Protein AF-A2DSX8-F1 (afdb_monomer_lite)

Structure (mmCIF, N/CA/C/O backbone):
data_AF-A2DSX8-F1
#
_entry.id   AF-A2DSX8-F1
#
loop_
_atom_site.group_PDB
_atom_site.id
_atom_site.type_symbol
_atom_site.label_atom_id
_atom_site.label_alt_id
_atom_site.label_comp_id
_atom_site.label_asym_id
_atom_site.label_entity_id
_atom_site.label_seq_id
_atom_site.pdbx_PDB_ins_code
_atom_site.Cartn_x
_atom_site.Cartn_y
_atom_site.Cartn_z
_atom_site.occupancy
_atom_site.B_iso_or_equiv
_atom_site.auth_seq_id
_atom_site.auth_comp_id
_atom_site.auth_asym_id
_atom_site.auth_atom_id
_atom_site.pdbx_PDB_model_num
ATOM 1 N N . MET A 1 1 ? -30.668 20.296 16.617 1.00 45.31 1 MET A N 1
ATOM 2 C CA . MET A 1 1 ? -29.627 19.553 15.883 1.00 45.31 1 MET A CA 1
ATOM 3 C C . MET A 1 1 ? -29.037 20.513 14.876 1.00 45.31 1 MET A C 1
ATOM 5 O O . MET A 1 1 ? -29.624 20.705 13.819 1.00 45.31 1 MET A O 1
ATOM 9 N N . GLU A 1 2 ? -27.962 21.198 15.254 1.00 55.25 2 GLU A N 1
ATOM 10 C CA . GLU A 1 2 ? -27.155 21.948 14.292 1.00 55.25 2 GLU A CA 1
ATOM 11 C C . GLU A 1 2 ? -26.513 20.920 13.359 1.00 55.25 2 GLU A C 1
ATOM 13 O O . GLU A 1 2 ? -25.819 20.008 13.808 1.00 55.25 2 GLU A O 1
ATOM 18 N N . GLY A 1 3 ? -26.876 20.974 12.078 1.00 60.16 3 GLY A N 1
ATOM 19 C CA . GLY A 1 3 ? -26.269 20.123 11.066 1.00 60.16 3 GLY A CA 1
ATOM 20 C C . GLY A 1 3 ? -24.806 20.515 10.918 1.00 60.16 3 GLY A C 1
ATOM 21 O O . GLY A 1 3 ? -24.515 21.699 10.764 1.00 60.16 3 GLY A O 1
ATOM 22 N N . ILE A 1 4 ? -23.909 19.532 10.983 1.00 61.16 4 ILE A N 1
ATOM 23 C CA . ILE A 1 4 ? -22.474 19.732 10.761 1.00 61.16 4 ILE A CA 1
ATOM 24 C C . ILE A 1 4 ? -22.297 20.497 9.442 1.00 61.16 4 ILE A C 1
ATOM 26 O O . ILE A 1 4 ? -22.805 20.062 8.402 1.00 61.16 4 ILE A O 1
ATOM 30 N N . GLN A 1 5 ? -21.631 21.656 9.485 1.00 81.31 5 GLN A N 1
ATOM 31 C CA . GLN A 1 5 ? -21.417 22.462 8.286 1.00 81.31 5 GLN A CA 1
ATOM 32 C C . GLN A 1 5 ? -20.471 21.720 7.339 1.00 81.31 5 GLN A C 1
ATOM 34 O O . GLN A 1 5 ? -19.472 21.141 7.756 1.00 81.31 5 GLN A O 1
ATOM 39 N N . TYR A 1 6 ? -20.766 21.762 6.039 1.00 76.25 6 TYR A N 1
ATOM 40 C CA . TYR A 1 6 ? -19.997 21.078 4.991 1.00 76.25 6 TYR A CA 1
ATOM 41 C C . TYR A 1 6 ? -18.473 21.284 5.108 1.00 76.25 6 TYR A C 1
ATOM 43 O O . TYR A 1 6 ? -17.707 20.346 4.912 1.00 76.25 6 TYR A O 1
ATOM 51 N N . ILE A 1 7 ? -18.039 22.493 5.480 1.00 77.81 7 ILE A N 1
ATOM 52 C CA . ILE A 1 7 ? -16.622 22.849 5.642 1.00 77.81 7 ILE A CA 1
ATOM 53 C C . ILE A 1 7 ? -15.970 22.057 6.784 1.00 77.81 7 ILE A C 1
ATOM 55 O O . ILE A 1 7 ? -14.869 21.542 6.613 1.00 77.81 7 ILE A O 1
ATOM 59 N N . GLU A 1 8 ? -16.660 21.898 7.913 1.00 80.25 8 GLU A N 1
ATOM 60 C CA . GLU A 1 8 ? -16.165 21.131 9.062 1.00 80.25 8 GLU A CA 1
ATOM 61 C C . GLU A 1 8 ? -16.043 19.644 8.711 1.00 80.25 8 GLU A C 1
ATOM 63 O O . GLU A 1 8 ? -15.046 19.000 9.033 1.00 80.25 8 GLU A O 1
ATOM 68 N N . LEU A 1 9 ? -17.014 19.104 7.966 1.00 75.94 9 LEU A N 1
ATOM 69 C CA . LEU A 1 9 ? -16.969 17.721 7.482 1.00 75.94 9 LEU A CA 1
ATOM 70 C C . LEU A 1 9 ? -15.792 17.494 6.514 1.00 75.94 9 LEU A C 1
ATOM 72 O O . LEU A 1 9 ? -15.142 16.445 6.527 1.00 75.94 9 LEU A O 1
ATOM 76 N N . MET A 1 10 ? -15.511 18.487 5.671 1.00 77.88 10 MET A N 1
ATOM 77 C CA . MET A 1 10 ? -14.427 18.454 4.691 1.00 77.88 10 MET A CA 1
ATOM 78 C C . MET A 1 10 ? -13.046 18.559 5.358 1.00 77.88 10 MET A C 1
ATOM 80 O O . MET A 1 10 ? -12.107 17.891 4.930 1.00 77.88 10 MET A O 1
ATOM 84 N N . GLU A 1 11 ? -12.926 19.337 6.436 1.00 80.06 11 GLU A N 1
ATOM 85 C CA . GLU A 1 11 ? -11.723 19.395 7.275 1.00 80.06 11 GLU A CA 1
ATOM 86 C C . GLU A 1 11 ? -11.462 18.065 7.995 1.00 80.06 11 GLU A C 1
ATOM 88 O O . GLU A 1 11 ? -10.354 17.534 7.910 1.00 80.06 11 GLU A O 1
ATOM 93 N N . ILE A 1 12 ? -12.483 17.475 8.628 1.00 75.31 12 ILE A N 1
ATOM 94 C CA . ILE A 1 12 ? -12.351 16.201 9.359 1.00 75.31 12 ILE A CA 1
ATOM 95 C C . ILE A 1 12 ? -11.979 15.049 8.410 1.00 75.31 12 ILE A C 1
ATOM 97 O O . ILE A 1 12 ? -11.208 14.160 8.768 1.00 75.31 12 ILE A O 1
ATOM 101 N N . SER A 1 13 ? -12.486 15.068 7.175 1.00 80.56 13 SER A N 1
ATOM 102 C CA . SER A 1 13 ? -12.206 14.039 6.159 1.00 80.56 13 SER A CA 1
ATOM 103 C C . SER A 1 13 ? -10.941 14.298 5.331 1.00 80.56 13 SER A C 1
ATOM 105 O O . SER A 1 13 ? -10.575 13.481 4.480 1.00 80.56 13 SER A O 1
ATOM 107 N N . LYS A 1 14 ? -10.237 15.410 5.563 1.00 85.69 14 LYS A N 1
ATOM 108 C CA . LYS A 1 14 ? -9.084 15.822 4.753 1.00 85.69 14 LYS A CA 1
ATOM 109 C C . LYS A 1 14 ? -7.947 14.805 4.783 1.00 85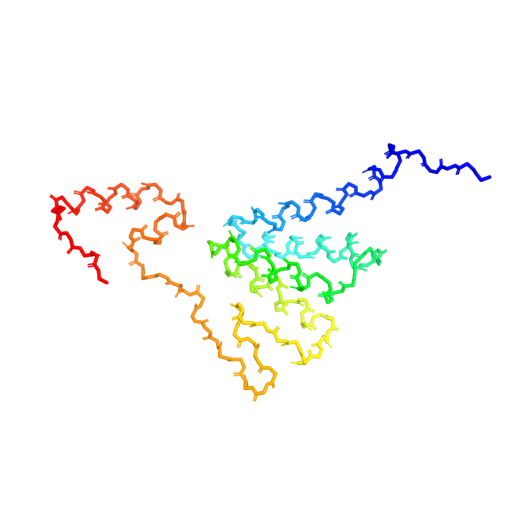.69 14 LYS A C 1
ATOM 111 O O . LYS A 1 14 ? -7.373 14.508 3.737 1.00 85.69 14 LYS A O 1
ATOM 116 N N . ASP A 1 15 ? -7.643 14.257 5.957 1.00 82.62 15 ASP A N 1
ATOM 117 C CA . ASP A 1 15 ? -6.588 13.253 6.122 1.00 82.62 15 ASP A CA 1
ATOM 118 C C . ASP A 1 15 ? -6.908 11.958 5.370 1.00 82.62 15 ASP A C 1
ATOM 120 O O . ASP A 1 15 ? -6.049 11.443 4.657 1.00 82.62 15 ASP A O 1
ATOM 124 N N . TYR A 1 16 ? -8.161 11.499 5.438 1.00 86.94 16 TYR A N 1
ATOM 125 C CA . TYR A 1 16 ? -8.664 10.389 4.626 1.00 86.94 16 TYR A CA 1
ATOM 126 C C . TYR A 1 16 ? -8.461 10.669 3.133 1.00 86.94 16 TYR A C 1
ATOM 128 O O . TYR A 1 16 ? -7.767 9.925 2.441 1.00 86.94 16 TYR A O 1
ATOM 136 N N . CYS A 1 17 ? -8.986 11.791 2.639 1.00 89.44 17 CYS A N 1
ATOM 137 C CA . CYS A 1 17 ? -8.906 12.145 1.222 1.00 89.44 17 CYS A CA 1
ATOM 138 C C . CYS A 1 17 ? -7.462 12.298 0.723 1.00 89.44 17 CYS A C 1
ATOM 140 O O . CYS A 1 17 ? -7.172 11.981 -0.431 1.00 89.44 17 CYS A O 1
ATOM 142 N N . ASN A 1 18 ? -6.559 12.814 1.558 1.00 91.12 18 ASN A N 1
ATOM 143 C CA . ASN A 1 18 ? -5.147 12.957 1.216 1.00 91.12 18 ASN A CA 1
ATOM 144 C C . ASN A 1 18 ? -4.454 11.597 1.127 1.00 91.12 18 ASN A C 1
ATOM 146 O O . ASN A 1 18 ? -3.814 11.329 0.113 1.00 91.12 18 ASN A O 1
ATOM 150 N N . LEU A 1 19 ? -4.640 10.730 2.125 1.00 92.75 19 LEU A N 1
ATOM 151 C CA . LEU A 1 19 ? -3.995 9.418 2.156 1.00 92.75 19 LEU A CA 1
ATOM 152 C C . LEU A 1 19 ? -4.448 8.523 1.006 1.00 92.75 19 LEU A C 1
ATOM 154 O O . LEU A 1 19 ? -3.610 7.901 0.365 1.00 92.75 19 LEU A O 1
ATOM 158 N N . PHE A 1 20 ? -5.740 8.504 0.667 1.00 91.75 20 PHE A N 1
ATOM 159 C CA . PHE A 1 20 ? -6.198 7.741 -0.499 1.00 91.75 20 PHE A CA 1
ATOM 160 C C . PHE A 1 20 ? -5.679 8.328 -1.810 1.00 91.75 20 PHE A C 1
ATOM 162 O O . PHE A 1 20 ? -5.264 7.592 -2.701 1.00 91.75 20 PHE A O 1
ATOM 169 N N . ARG A 1 21 ? -5.606 9.655 -1.935 1.00 91.62 21 ARG A N 1
ATOM 170 C CA . ARG A 1 21 ? -4.993 10.272 -3.118 1.00 91.62 21 ARG A CA 1
ATOM 171 C C . ARG A 1 21 ? -3.527 9.875 -3.272 1.00 91.62 21 ARG A C 1
ATOM 173 O O . ARG A 1 21 ? -3.083 9.664 -4.398 1.00 91.62 21 ARG A O 1
ATOM 180 N N . GLU A 1 22 ? -2.787 9.803 -2.172 1.00 91.75 22 GLU A N 1
ATOM 181 C CA . GLU A 1 22 ? -1.398 9.346 -2.165 1.00 91.75 22 GLU A CA 1
ATOM 182 C C . GLU A 1 22 ? -1.293 7.849 -2.449 1.00 91.75 22 GLU A C 1
ATOM 184 O O . GLU A 1 22 ? -0.485 7.470 -3.289 1.00 91.75 22 GLU A O 1
ATOM 189 N N . LEU A 1 23 ? -2.169 7.016 -1.875 1.00 92.25 23 LEU A N 1
ATOM 190 C CA . LEU A 1 23 ? -2.225 5.574 -2.130 1.00 92.25 23 LEU A CA 1
ATOM 19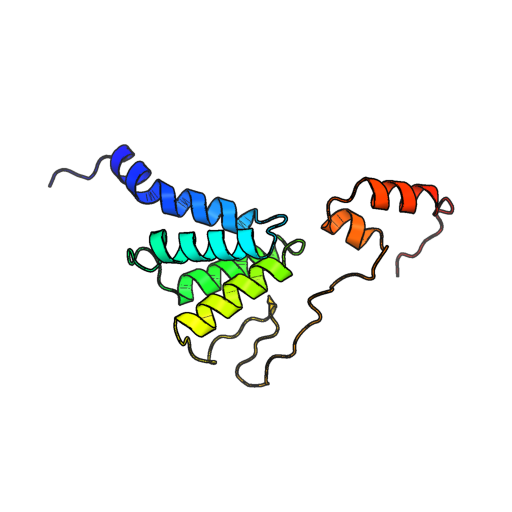1 C C . LEU A 1 23 ? -2.371 5.275 -3.627 1.00 92.25 23 LEU A C 1
ATOM 193 O O . LEU A 1 23 ? -1.625 4.471 -4.178 1.00 92.25 23 LEU A O 1
ATOM 197 N N . TYR A 1 24 ? -3.280 5.961 -4.318 1.00 89.50 24 TYR A N 1
ATOM 198 C CA . TYR A 1 24 ? -3.486 5.789 -5.763 1.00 89.50 24 TYR A CA 1
ATOM 199 C C . TYR A 1 24 ? -2.390 6.444 -6.623 1.00 89.50 24 TYR A C 1
ATOM 201 O O . TYR A 1 24 ? -2.401 6.324 -7.847 1.00 89.50 24 TYR A O 1
ATOM 209 N N . ARG A 1 25 ? -1.445 7.160 -6.005 1.00 87.12 25 ARG A N 1
ATOM 210 C CA . ARG A 1 25 ? -0.355 7.876 -6.681 1.00 87.12 25 ARG A CA 1
ATOM 211 C C . ARG A 1 25 ? 1.019 7.532 -6.114 1.00 87.12 25 ARG A C 1
ATOM 213 O O . ARG A 1 25 ? 1.958 8.291 -6.360 1.00 87.12 25 ARG A O 1
ATOM 220 N N . ILE A 1 26 ? 1.160 6.417 -5.393 1.00 85.50 26 ILE A N 1
ATOM 221 C CA . ILE A 1 26 ? 2.469 5.890 -4.994 1.00 85.50 26 ILE A CA 1
ATOM 222 C C . ILE A 1 26 ? 3.269 5.746 -6.282 1.00 85.50 26 ILE A C 1
ATOM 224 O O . ILE A 1 26 ? 2.797 5.117 -7.209 1.00 85.50 26 ILE A O 1
ATOM 228 N N . ARG A 1 27 ? 4.424 6.388 -6.417 1.00 72.56 27 ARG A N 1
ATOM 229 C CA . ARG A 1 27 ? 5.228 6.251 -7.644 1.00 72.56 27 ARG A CA 1
ATOM 230 C C . ARG A 1 27 ? 6.478 5.457 -7.354 1.00 72.56 27 ARG A C 1
ATOM 232 O O . ARG A 1 27 ? 6.758 4.473 -8.031 1.00 72.56 27 ARG A O 1
ATOM 239 N N . ARG A 1 28 ? 7.213 5.874 -6.324 1.00 65.50 28 ARG A N 1
ATOM 240 C CA . ARG A 1 28 ? 8.502 5.304 -5.937 1.00 65.50 28 ARG A CA 1
ATOM 241 C C . ARG A 1 28 ? 8.773 5.609 -4.483 1.00 65.50 28 ARG A C 1
ATOM 243 O O . ARG A 1 28 ? 9.475 6.560 -4.181 1.00 65.50 28 ARG A O 1
ATOM 250 N N . PHE A 1 29 ? 8.173 4.831 -3.601 1.00 70.56 29 PHE A N 1
ATOM 251 C CA . PHE A 1 29 ? 8.620 4.842 -2.225 1.00 70.56 29 PHE A CA 1
ATOM 252 C C . PHE A 1 29 ? 9.800 3.885 -2.103 1.00 70.56 29 PHE A C 1
ATOM 254 O O . PHE A 1 29 ? 9.690 2.706 -2.457 1.00 70.56 29 PHE A O 1
ATOM 261 N N . ASN A 1 30 ? 10.929 4.392 -1.622 1.00 81.50 30 ASN A N 1
ATOM 262 C CA . ASN A 1 30 ? 11.949 3.540 -1.030 1.00 81.50 30 ASN A CA 1
ATOM 263 C C . ASN A 1 30 ? 11.384 2.865 0.238 1.00 81.50 30 ASN A C 1
ATOM 265 O O . ASN A 1 30 ? 10.301 3.203 0.712 1.00 81.50 30 ASN A O 1
ATOM 269 N N . GLU A 1 31 ? 12.095 1.892 0.800 1.00 83.44 31 GLU A N 1
ATOM 270 C CA . GLU A 1 31 ? 11.592 1.127 1.948 1.00 83.44 31 GLU A CA 1
ATOM 271 C C . GLU A 1 31 ? 11.223 2.008 3.161 1.00 83.44 31 GLU A C 1
ATOM 273 O O . GLU A 1 31 ? 10.234 1.740 3.847 1.00 83.44 31 GLU A O 1
ATOM 278 N N . GLU A 1 32 ? 11.963 3.092 3.402 1.00 88.81 32 GLU A N 1
ATOM 279 C CA . GLU A 1 32 ? 11.666 4.060 4.462 1.00 88.81 32 GLU A CA 1
ATOM 280 C C . GLU A 1 32 ? 10.378 4.839 4.163 1.00 88.81 32 GLU A C 1
ATOM 282 O O . GLU A 1 32 ? 9.500 4.936 5.019 1.00 88.81 32 GLU A O 1
ATOM 287 N N . GLU A 1 33 ? 10.216 5.330 2.935 1.00 89.88 33 GLU A N 1
ATOM 288 C CA . GLU A 1 33 ? 9.011 6.035 2.488 1.00 89.88 33 GLU A CA 1
ATOM 289 C C . GLU A 1 33 ? 7.772 5.132 2.553 1.00 89.88 33 GLU A C 1
ATOM 291 O O . GLU A 1 33 ? 6.717 5.577 3.009 1.00 89.88 33 GLU A O 1
ATOM 296 N N . ILE A 1 34 ? 7.899 3.849 2.183 1.00 89.19 34 ILE A N 1
ATOM 297 C CA . ILE A 1 34 ? 6.796 2.885 2.289 1.00 89.19 34 ILE A CA 1
ATOM 298 C C . ILE A 1 34 ? 6.414 2.696 3.760 1.00 89.19 34 ILE A C 1
ATOM 300 O O . ILE A 1 34 ? 5.229 2.727 4.101 1.00 89.19 34 ILE A O 1
ATOM 304 N N . ASN A 1 35 ? 7.401 2.509 4.640 1.00 91.44 35 ASN A N 1
ATOM 305 C CA . ASN A 1 35 ? 7.155 2.347 6.071 1.00 91.44 35 ASN A CA 1
ATOM 306 C C . ASN A 1 35 ? 6.515 3.598 6.688 1.00 91.44 35 ASN A C 1
ATOM 308 O O . ASN A 1 35 ? 5.585 3.477 7.487 1.00 91.44 35 ASN A O 1
ATOM 312 N N . ASN A 1 36 ? 6.968 4.790 6.301 1.00 93.06 36 ASN A N 1
ATOM 313 C CA . ASN A 1 36 ? 6.394 6.052 6.761 1.00 93.06 36 ASN A CA 1
ATOM 314 C C . ASN A 1 36 ? 4.937 6.190 6.315 1.00 93.06 36 ASN A C 1
ATOM 316 O O . ASN A 1 36 ? 4.072 6.473 7.144 1.00 93.06 36 ASN A O 1
ATOM 320 N N . PHE A 1 37 ? 4.645 5.904 5.047 1.00 93.62 37 PHE A N 1
ATOM 321 C CA . PHE A 1 37 ? 3.282 5.946 4.526 1.00 93.62 37 PHE A CA 1
ATOM 322 C C . PHE A 1 37 ? 2.363 4.917 5.201 1.00 93.62 37 PHE A C 1
ATOM 324 O O . PHE A 1 37 ? 1.242 5.242 5.595 1.00 93.62 37 PHE A O 1
ATOM 331 N N . TYR A 1 38 ? 2.855 3.696 5.427 1.00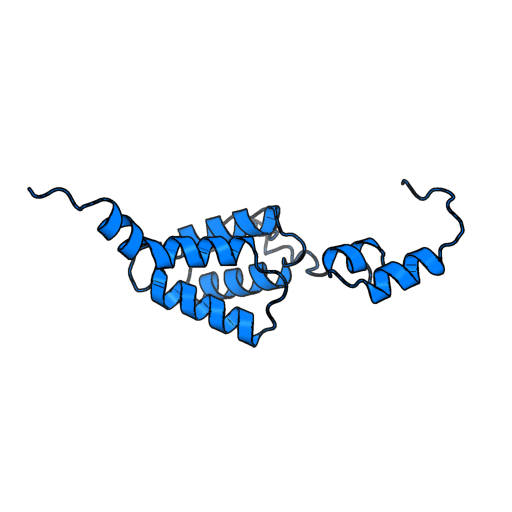 94.69 38 TYR A N 1
ATOM 332 C CA . TYR A 1 38 ? 2.147 2.687 6.216 1.00 94.69 38 TYR A CA 1
ATOM 333 C C . TYR A 1 38 ? 1.805 3.196 7.627 1.00 94.69 38 TYR A C 1
ATOM 335 O O . TYR A 1 38 ? 0.662 3.081 8.074 1.00 94.69 38 TYR A O 1
ATOM 343 N N . ASN A 1 39 ? 2.771 3.804 8.320 1.00 95.31 39 ASN A N 1
ATOM 344 C CA . ASN A 1 39 ? 2.559 4.354 9.658 1.00 95.31 39 ASN A CA 1
ATOM 345 C C . ASN A 1 39 ? 1.537 5.500 9.655 1.00 95.31 39 ASN A C 1
ATOM 347 O O . ASN A 1 39 ? 0.768 5.639 10.609 1.00 95.31 39 ASN A O 1
ATOM 351 N N . GLU A 1 40 ? 1.492 6.311 8.595 1.00 94.62 40 GLU A N 1
ATOM 352 C CA . GLU A 1 40 ? 0.462 7.338 8.443 1.00 94.62 40 GLU A CA 1
ATOM 353 C C . GLU A 1 40 ? -0.933 6.746 8.248 1.00 94.62 40 GLU A C 1
ATOM 355 O O . GLU A 1 40 ? -1.858 7.182 8.936 1.00 94.62 40 GLU A O 1
ATOM 360 N N . ILE A 1 41 ? -1.085 5.735 7.385 1.00 94.25 41 ILE A N 1
ATOM 361 C CA . ILE A 1 41 ? -2.344 4.991 7.212 1.00 94.25 41 ILE A CA 1
ATOM 362 C C . ILE A 1 41 ? -2.819 4.434 8.554 1.00 94.25 41 ILE A C 1
ATOM 364 O O . ILE A 1 41 ? -3.959 4.674 8.959 1.00 94.25 41 ILE A O 1
ATOM 368 N N . LYS A 1 42 ? -1.934 3.735 9.271 1.00 95.31 42 LYS A N 1
ATOM 369 C CA . LYS A 1 42 ? -2.223 3.157 10.585 1.00 95.31 42 LYS A CA 1
ATOM 370 C C . LYS A 1 42 ? -2.722 4.218 11.559 1.00 95.31 42 LYS A C 1
ATOM 372 O O . LYS A 1 42 ? -3.861 4.152 12.016 1.00 95.31 42 LYS A O 1
ATOM 377 N N . ARG A 1 43 ? -1.915 5.254 11.783 1.00 95.25 43 ARG A N 1
ATOM 378 C CA . ARG A 1 43 ? -2.199 6.310 12.758 1.00 95.25 43 ARG A CA 1
ATOM 379 C C . ARG A 1 43 ? -3.450 7.120 12.425 1.00 95.25 43 ARG A C 1
ATOM 381 O O . ARG A 1 43 ? -4.179 7.500 13.335 1.00 95.25 43 ARG A O 1
ATOM 388 N N . LYS A 1 44 ? -3.663 7.470 11.153 1.00 92.94 44 LYS A N 1
ATOM 389 C CA . LYS A 1 44 ? -4.728 8.401 10.743 1.00 92.94 44 LYS A CA 1
ATOM 390 C C . LYS A 1 44 ? -6.028 7.717 10.349 1.00 92.94 44 LYS A C 1
ATOM 392 O O . LYS A 1 44 ? -7.061 8.376 10.437 1.00 92.94 44 LYS A O 1
ATOM 397 N N . LEU A 1 45 ? -6.003 6.458 9.906 1.00 92.75 45 LEU A N 1
ATOM 398 C CA . LEU A 1 45 ? -7.194 5.762 9.404 1.00 92.75 45 LEU A CA 1
ATOM 399 C C . LEU A 1 45 ? -7.613 4.596 10.293 1.00 92.75 45 LEU A C 1
ATOM 401 O O . LEU A 1 45 ? -8.798 4.476 10.606 1.00 92.75 45 LEU A O 1
ATOM 405 N N . ILE A 1 46 ? -6.663 3.752 10.694 1.00 94.00 46 ILE A N 1
ATOM 406 C CA . ILE A 1 46 ? -6.972 2.523 11.430 1.00 94.00 46 ILE A CA 1
ATOM 407 C C . ILE A 1 46 ? -7.138 2.814 12.923 1.00 94.00 46 ILE A C 1
ATOM 409 O O . ILE A 1 46 ? -8.176 2.501 13.505 1.00 94.00 46 ILE A O 1
ATOM 413 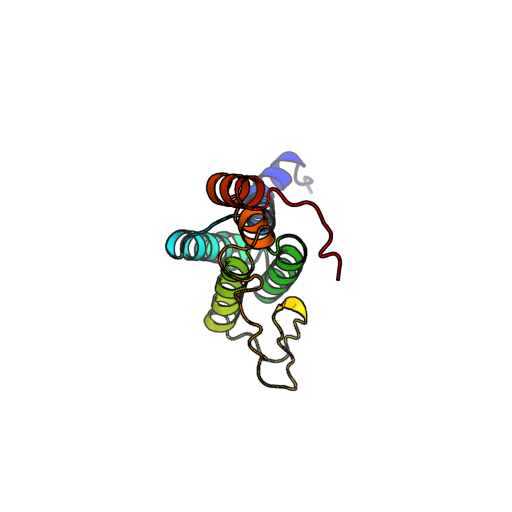N N . ASP A 1 47 ? -6.161 3.481 13.538 1.00 93.50 47 ASP A N 1
ATOM 414 C CA . ASP A 1 47 ? -6.166 3.785 14.974 1.00 93.50 47 ASP A CA 1
ATOM 415 C C . ASP A 1 47 ? -7.300 4.761 15.345 1.00 93.50 47 ASP A C 1
ATOM 417 O O . ASP A 1 47 ? -7.886 4.680 16.427 1.00 93.50 47 ASP A O 1
ATOM 421 N N . THR A 1 48 ? -7.669 5.649 14.415 1.00 91.31 48 THR A N 1
ATOM 422 C CA . THR A 1 48 ? -8.827 6.555 14.524 1.00 91.31 48 THR A CA 1
ATOM 423 C C . THR A 1 48 ? -10.161 5.874 14.217 1.00 91.31 48 THR A C 1
ATOM 425 O O . THR A 1 48 ? -11.211 6.493 14.399 1.00 91.31 48 THR A O 1
ATOM 428 N N . LYS A 1 49 ? -10.143 4.612 13.766 1.00 90.12 49 LYS A N 1
ATOM 429 C CA . LYS A 1 49 ? -11.316 3.812 13.377 1.00 90.12 49 LYS A CA 1
ATOM 430 C C . LYS A 1 49 ? -12.119 4.396 12.210 1.00 90.12 49 LYS A C 1
ATOM 432 O O . LYS A 1 49 ? -13.285 4.047 12.033 1.00 90.12 49 LYS A O 1
ATOM 437 N N . ILE A 1 50 ? -11.510 5.264 11.400 1.00 89.38 50 ILE A N 1
ATOM 438 C CA . ILE A 1 50 ? -12.113 5.776 10.159 1.00 89.38 50 ILE A CA 1
ATOM 439 C C . ILE A 1 50 ? -12.243 4.646 9.129 1.00 89.38 50 ILE A C 1
ATOM 441 O O . ILE A 1 50 ? -13.218 4.594 8.379 1.00 89.38 50 ILE A O 1
ATOM 445 N N . CYS A 1 51 ? -11.267 3.739 9.080 1.00 91.19 51 CYS A N 1
ATOM 446 C CA . CYS A 1 51 ? -11.281 2.554 8.225 1.00 91.19 51 CYS A CA 1
ATOM 447 C C . CYS A 1 51 ? -10.831 1.326 9.005 1.00 91.19 51 CYS A C 1
ATOM 449 O O . CYS A 1 51 ? -9.941 1.413 9.848 1.00 91.19 51 CYS A O 1
ATOM 451 N N . SER A 1 52 ? -11.425 0.175 8.694 1.00 93.44 52 SER A N 1
ATOM 452 C CA . SER A 1 52 ? -10.895 -1.096 9.174 1.00 93.44 52 SER A CA 1
ATOM 453 C C . SER A 1 52 ? -9.658 -1.495 8.356 1.00 93.44 52 SER A C 1
ATOM 455 O O . SER A 1 52 ? -9.533 -1.063 7.202 1.00 93.44 52 SER A O 1
ATOM 457 N N . PRO A 1 53 ? -8.752 -2.312 8.914 1.00 94.38 53 PRO A N 1
ATOM 458 C CA . PRO A 1 53 ? -7.599 -2.821 8.177 1.00 94.38 53 PRO A CA 1
ATOM 459 C C . PRO A 1 53 ? -7.990 -3.561 6.885 1.00 94.38 53 PRO A C 1
ATOM 461 O O . PRO A 1 53 ? -7.358 -3.350 5.854 1.00 94.38 53 PRO A O 1
ATOM 464 N N . GLU A 1 54 ? -9.077 -4.338 6.895 1.00 91.62 54 GLU A N 1
ATOM 465 C CA . GLU A 1 54 ? -9.592 -5.063 5.722 1.00 91.62 54 GLU A CA 1
ATOM 466 C C . GLU A 1 54 ? -9.991 -4.100 4.602 1.00 91.62 54 GLU A C 1
ATOM 468 O O . GLU A 1 54 ? -9.615 -4.292 3.449 1.00 91.62 54 GLU A O 1
ATOM 473 N N . LYS A 1 55 ? -10.667 -2.996 4.946 1.00 91.38 55 LYS A N 1
ATOM 474 C CA . LYS A 1 55 ? -11.031 -1.970 3.965 1.00 91.38 55 LYS A CA 1
ATOM 475 C C . LYS A 1 55 ? -9.797 -1.308 3.347 1.00 91.38 55 LYS A C 1
ATOM 477 O O . LYS A 1 55 ? -9.812 -0.961 2.171 1.00 91.38 55 LYS A O 1
ATOM 482 N N . ILE A 1 56 ? -8.723 -1.128 4.118 1.00 94.06 56 ILE A N 1
ATOM 483 C CA . ILE A 1 56 ? -7.458 -0.622 3.572 1.00 94.06 56 ILE A CA 1
ATOM 484 C C . ILE A 1 56 ? -6.838 -1.640 2.604 1.00 94.06 56 ILE A C 1
ATOM 486 O O . ILE A 1 56 ? -6.327 -1.233 1.561 1.00 94.06 56 ILE A O 1
ATOM 490 N N . LEU A 1 57 ? -6.901 -2.943 2.903 1.00 92.31 57 LEU A N 1
ATOM 491 C CA . LEU A 1 57 ? -6.423 -3.988 1.988 1.00 92.31 57 LEU A CA 1
ATOM 492 C C . LEU A 1 57 ? -7.189 -3.971 0.661 1.00 92.31 57 LEU A C 1
ATOM 494 O O . LEU A 1 57 ? -6.551 -3.997 -0.392 1.00 92.31 57 LEU A O 1
ATOM 498 N N . ASP A 1 58 ? -8.518 -3.851 0.697 1.00 89.56 58 ASP A N 1
ATOM 499 C CA . ASP A 1 58 ? -9.350 -3.738 -0.510 1.00 89.56 58 ASP A CA 1
ATOM 500 C C . ASP A 1 58 ? -8.939 -2.538 -1.375 1.00 89.56 58 ASP A C 1
ATOM 502 O O . ASP A 1 58 ? -8.821 -2.640 -2.599 1.00 89.56 58 ASP A O 1
ATOM 506 N N . GLU A 1 59 ? -8.659 -1.401 -0.742 1.00 92.00 59 GLU A N 1
ATOM 507 C CA . GLU A 1 59 ? -8.226 -0.187 -1.432 1.00 92.00 59 GLU A CA 1
ATOM 508 C C . GLU A 1 59 ? -6.806 -0.303 -1.993 1.00 92.00 59 GLU A C 1
ATOM 510 O O . GLU A 1 59 ? -6.539 0.189 -3.089 1.00 92.00 59 GLU A O 1
ATOM 515 N N . ILE A 1 60 ? -5.899 -1.001 -1.304 1.00 92.38 60 ILE A N 1
ATOM 516 C CA . ILE A 1 60 ? -4.565 -1.319 -1.830 1.00 92.38 60 ILE A CA 1
ATOM 517 C C . ILE A 1 60 ? -4.675 -2.236 -3.053 1.00 92.38 60 ILE A C 1
ATOM 519 O O . ILE A 1 60 ? -4.006 -1.986 -4.056 1.00 92.38 60 ILE A O 1
ATOM 523 N N . ILE A 1 61 ? -5.532 -3.262 -3.000 1.00 87.69 61 ILE A N 1
ATOM 524 C CA . ILE A 1 61 ? -5.817 -4.148 -4.140 1.00 87.69 61 ILE A CA 1
ATOM 525 C C . ILE A 1 61 ? -6.417 -3.347 -5.301 1.00 87.69 61 ILE A C 1
ATOM 527 O O . ILE A 1 61 ? -6.094 -3.594 -6.461 1.00 87.69 61 ILE A O 1
ATOM 531 N N . CYS A 1 62 ? -7.305 -2.396 -5.017 1.00 88.25 62 CYS A N 1
ATOM 532 C CA . CYS A 1 62 ? -7.896 -1.542 -6.040 1.00 88.25 62 CYS A CA 1
ATOM 533 C C . CYS A 1 62 ? -6.840 -0.632 -6.683 1.00 88.25 62 CYS A C 1
ATOM 535 O O . CYS A 1 62 ? -6.702 -0.621 -7.906 1.00 88.25 62 CYS A O 1
ATOM 537 N N . ALA A 1 63 ? -6.051 0.079 -5.876 1.00 90.31 63 ALA A N 1
ATOM 538 C CA . ALA A 1 63 ? -5.017 0.993 -6.348 1.00 90.31 63 ALA A CA 1
ATOM 539 C C . ALA A 1 63 ? -3.927 0.277 -7.160 1.00 90.31 63 ALA A C 1
ATOM 541 O O . ALA A 1 63 ? -3.493 0.788 -8.196 1.00 90.31 63 ALA A O 1
ATOM 542 N N . SER A 1 64 ? -3.521 -0.926 -6.743 1.00 86.38 64 SER A N 1
ATOM 543 C CA . SER A 1 64 ? -2.461 -1.682 -7.416 1.00 86.38 64 SER A CA 1
ATOM 544 C C . SER A 1 64 ? -2.835 -2.121 -8.834 1.00 86.38 64 SER A C 1
ATOM 546 O O . SER A 1 64 ? -1.949 -2.165 -9.682 1.00 86.38 64 SER A O 1
ATOM 548 N N . LYS A 1 65 ? -4.127 -2.340 -9.132 1.00 83.25 65 LYS A N 1
ATOM 549 C CA . LYS A 1 65 ? -4.624 -2.655 -10.492 1.00 83.25 65 LYS A CA 1
ATOM 550 C C . LYS A 1 65 ? -4.389 -1.534 -11.501 1.00 83.25 65 LYS A C 1
ATOM 552 O O . LYS A 1 65 ? -4.282 -1.794 -12.697 1.00 83.25 65 LYS A O 1
ATOM 557 N N . TYR A 1 66 ? -4.390 -0.288 -11.034 1.00 82.19 66 TYR A N 1
ATOM 558 C CA . TYR A 1 66 ? -4.306 0.894 -11.895 1.00 82.19 66 TYR A CA 1
ATOM 559 C C . TYR A 1 66 ? -2.918 1.531 -11.893 1.00 82.19 66 TYR A C 1
ATOM 561 O O . TYR A 1 66 ? -2.651 2.427 -12.692 1.00 82.19 66 TYR A O 1
ATOM 569 N N . ASN A 1 67 ? -2.032 1.072 -11.010 1.00 82.19 67 ASN A N 1
ATOM 570 C CA . ASN A 1 67 ? -0.703 1.627 -10.836 1.00 82.19 67 ASN A CA 1
ATOM 571 C C . ASN A 1 67 ? 0.354 0.522 -10.712 1.00 82.19 67 ASN A C 1
ATOM 573 O O . ASN A 1 67 ? 1.102 0.417 -9.736 1.00 82.19 67 ASN A O 1
ATOM 577 N N . ASN A 1 68 ? 0.412 -0.310 -11.753 1.00 72.81 68 ASN A N 1
ATOM 578 C CA . ASN A 1 68 ? 1.280 -1.485 -11.831 1.00 72.81 68 ASN A CA 1
ATOM 579 C C . ASN A 1 68 ? 2.757 -1.138 -11.567 1.00 72.81 68 ASN A C 1
ATOM 581 O O . ASN A 1 68 ? 3.478 -1.947 -10.986 1.00 72.81 68 ASN A O 1
ATOM 585 N N . GLY A 1 69 ? 3.182 0.087 -11.917 1.00 73.69 69 GLY A N 1
ATOM 586 C CA . GLY A 1 69 ? 4.525 0.635 -11.689 1.00 73.69 69 GLY A CA 1
ATOM 587 C C . GLY A 1 69 ? 5.029 0.563 -10.250 1.00 73.69 69 GLY A C 1
ATOM 588 O O . GLY A 1 69 ? 6.233 0.469 -10.015 1.00 73.69 69 GLY A O 1
ATOM 589 N N . SER A 1 70 ? 4.114 0.531 -9.285 1.00 79.81 70 SER A N 1
ATOM 590 C CA . SER A 1 70 ? 4.433 0.525 -7.858 1.00 79.81 70 SER A CA 1
ATOM 591 C C . SER A 1 70 ? 3.992 -0.755 -7.154 1.00 79.81 70 SER A C 1
ATOM 593 O O . SER A 1 70 ? 3.824 -0.762 -5.935 1.00 79.81 70 SER A O 1
ATOM 595 N N . TYR A 1 71 ? 3.836 -1.857 -7.898 1.00 81.62 71 TYR A N 1
ATOM 596 C CA . TYR A 1 71 ? 3.398 -3.153 -7.369 1.00 81.62 71 TYR A CA 1
ATOM 597 C C . TYR A 1 71 ? 4.170 -3.589 -6.111 1.00 81.62 71 TYR A C 1
ATOM 599 O O . TYR A 1 71 ? 3.556 -3.981 -5.122 1.00 81.62 71 TYR A O 1
ATOM 607 N N . LYS A 1 72 ? 5.504 -3.426 -6.099 1.00 81.19 72 LYS A N 1
ATOM 608 C CA . LYS A 1 72 ? 6.360 -3.724 -4.932 1.00 81.19 72 LYS A CA 1
ATOM 609 C C . LYS A 1 72 ? 5.960 -2.927 -3.687 1.00 81.19 72 LYS A C 1
ATOM 611 O O . LYS A 1 72 ? 5.893 -3.490 -2.598 1.00 81.19 72 LYS A O 1
ATOM 616 N N . SER A 1 73 ? 5.677 -1.635 -3.846 1.00 87.50 73 SER A N 1
ATOM 617 C CA . SER A 1 73 ? 5.251 -0.774 -2.741 1.00 87.50 73 SER A CA 1
ATOM 618 C C . SER A 1 73 ? 3.881 -1.192 -2.210 1.00 87.50 73 SER A C 1
ATOM 620 O O . SER A 1 73 ? 3.707 -1.289 -0.999 1.00 87.50 73 SER A O 1
ATOM 622 N N . TYR A 1 74 ? 2.932 -1.503 -3.099 1.00 89.94 74 TYR A N 1
ATOM 623 C CA . TYR A 1 74 ? 1.613 -1.992 -2.695 1.00 89.94 74 TYR A CA 1
ATOM 624 C C . TYR A 1 74 ? 1.692 -3.324 -1.952 1.00 89.94 74 TYR A C 1
ATOM 626 O O . TYR A 1 74 ? 1.103 -3.443 -0.880 1.00 89.94 74 TYR A O 1
ATOM 634 N N . TRP A 1 75 ? 2.455 -4.287 -2.476 1.00 87.00 75 TRP A N 1
ATOM 635 C CA . TRP A 1 75 ? 2.664 -5.582 -1.827 1.00 87.00 75 TRP A CA 1
ATOM 636 C C . TRP A 1 75 ? 3.245 -5.422 -0.419 1.00 87.00 75 TRP A C 1
ATOM 638 O O . TRP A 1 75 ? 2.757 -6.036 0.521 1.00 87.00 75 TRP A O 1
ATOM 648 N N . PHE A 1 76 ? 4.242 -4.553 -0.245 1.00 88.44 76 PHE A N 1
ATOM 649 C CA . PHE A 1 76 ? 4.868 -4.345 1.060 1.00 88.44 76 PHE A CA 1
ATOM 650 C C . PHE A 1 76 ? 3.895 -3.765 2.098 1.00 88.44 76 PHE A C 1
ATOM 652 O O . PHE A 1 76 ? 3.842 -4.239 3.232 1.00 88.44 76 PHE A O 1
ATOM 659 N N . ILE A 1 77 ? 3.098 -2.758 1.722 1.00 92.44 77 ILE A N 1
ATOM 660 C CA . ILE A 1 77 ? 2.080 -2.181 2.621 1.00 92.44 77 ILE A CA 1
ATOM 661 C C . ILE A 1 77 ? 1.020 -3.236 2.952 1.00 92.44 77 ILE A C 1
ATOM 663 O O . ILE A 1 77 ? 0.636 -3.388 4.110 1.00 92.44 77 ILE A O 1
ATOM 667 N N . PHE A 1 78 ? 0.575 -3.978 1.939 1.00 91.44 78 PHE A N 1
ATOM 668 C CA . PHE A 1 78 ? -0.402 -5.051 2.068 1.00 91.44 78 PHE A CA 1
ATOM 669 C C . PHE A 1 78 ? 0.069 -6.139 3.049 1.00 91.44 78 PHE A C 1
ATOM 671 O O . PHE A 1 78 ? -0.646 -6.472 3.994 1.00 91.44 78 PHE A O 1
ATOM 678 N N . GLU A 1 79 ? 1.299 -6.632 2.885 1.00 88.44 79 GLU A N 1
ATOM 679 C CA . GLU A 1 79 ? 1.905 -7.655 3.745 1.00 88.44 79 GLU A CA 1
ATOM 680 C C . GLU A 1 79 ? 2.056 -7.161 5.192 1.00 88.44 79 GLU A C 1
ATOM 682 O O . GLU A 1 79 ? 1.757 -7.895 6.136 1.00 88.44 79 GLU A O 1
ATOM 687 N N . LYS A 1 80 ? 2.445 -5.893 5.394 1.00 92.00 80 LYS A N 1
ATOM 688 C CA . LYS A 1 80 ? 2.501 -5.297 6.738 1.00 92.00 80 LYS A CA 1
ATOM 689 C C . LYS A 1 80 ? 1.139 -5.268 7.418 1.00 92.00 80 LYS A C 1
ATOM 691 O O . LYS A 1 80 ? 1.065 -5.611 8.591 1.00 92.00 80 LYS A O 1
ATOM 696 N N . ILE A 1 81 ? 0.076 -4.882 6.712 1.00 93.31 81 ILE A N 1
ATOM 697 C CA . ILE A 1 81 ? -1.275 -4.831 7.292 1.00 93.31 81 ILE A CA 1
ATOM 698 C C . ILE A 1 81 ? -1.759 -6.237 7.662 1.00 93.31 81 ILE A C 1
ATOM 700 O O . ILE A 1 81 ? -2.283 -6.417 8.760 1.00 93.31 81 ILE A O 1
ATOM 704 N N . LEU A 1 82 ? -1.551 -7.235 6.797 1.00 89.56 82 LEU A N 1
ATOM 705 C CA . LEU A 1 82 ? -1.885 -8.626 7.121 1.00 89.56 82 LEU A CA 1
ATOM 706 C C . LEU A 1 82 ? -1.198 -9.086 8.413 1.00 89.56 82 LEU A C 1
ATOM 708 O O . LEU A 1 82 ? -1.855 -9.617 9.309 1.00 89.56 82 LEU A O 1
ATOM 712 N N . ASN A 1 83 ? 0.108 -8.832 8.521 1.00 89.88 83 ASN A N 1
ATOM 713 C CA . ASN A 1 83 ? 0.916 -9.251 9.662 1.00 89.88 83 ASN A CA 1
ATOM 714 C C . ASN A 1 83 ? 0.556 -8.502 10.955 1.00 89.88 83 ASN A C 1
ATOM 716 O O . ASN A 1 83 ? 0.363 -9.141 11.988 1.00 89.88 83 ASN A O 1
ATOM 720 N N . ASP A 1 84 ? 0.451 -7.170 10.907 1.00 94.31 84 ASP A N 1
ATOM 721 C CA . ASP A 1 84 ? 0.209 -6.327 12.088 1.00 94.31 84 ASP A CA 1
ATOM 722 C C . ASP A 1 84 ? -1.196 -6.519 12.676 1.00 94.31 84 ASP A C 1
ATOM 724 O O . ASP A 1 84 ? -1.379 -6.354 13.883 1.00 94.31 84 ASP A O 1
ATOM 728 N N . TYR A 1 85 ? -2.187 -6.832 11.837 1.00 92.25 85 TYR A N 1
ATOM 729 C CA . TYR A 1 85 ? -3.588 -6.965 12.253 1.00 92.25 85 TYR A CA 1
ATOM 730 C C . TYR A 1 85 ? -4.087 -8.410 12.280 1.00 92.25 85 TYR A C 1
ATOM 732 O O . TYR A 1 85 ? -5.253 -8.637 12.598 1.00 92.25 85 TYR A O 1
ATOM 740 N N . HIS A 1 86 ? -3.214 -9.380 11.992 1.00 88.81 86 HIS A N 1
ATOM 741 C CA . HIS A 1 86 ? -3.527 -10.812 11.990 1.00 88.81 86 HIS A CA 1
ATOM 742 C C . HIS A 1 86 ? -4.783 -11.149 11.169 1.00 88.81 86 HIS A C 1
ATOM 744 O O . HIS A 1 86 ? -5.617 -11.954 11.591 1.00 88.81 86 HIS A O 1
ATOM 750 N N . ILE A 1 87 ? -4.941 -10.497 10.013 1.00 85.00 87 ILE A N 1
ATOM 751 C CA . ILE A 1 87 ? -6.097 -10.726 9.143 1.00 85.00 87 ILE A CA 1
ATOM 752 C C . ILE A 1 87 ? -5.982 -12.122 8.531 1.00 85.00 87 ILE A C 1
ATOM 754 O O . ILE A 1 87 ? -4.952 -12.478 7.963 1.00 85.00 87 ILE A O 1
ATOM 758 N N . SER A 1 88 ? -7.060 -12.893 8.693 1.00 70.75 88 SER A N 1
ATOM 759 C CA . SER A 1 88 ? -7.204 -14.284 8.258 1.00 70.75 88 SER A CA 1
ATOM 760 C C . SER A 1 88 ? -6.914 -14.491 6.769 1.00 70.75 88 SER A C 1
ATOM 762 O O . SER A 1 88 ? -7.230 -13.648 5.927 1.00 70.75 88 SER A O 1
ATOM 764 N N . ASP A 1 89 ? -6.417 -15.690 6.467 1.00 58.16 89 ASP A N 1
ATOM 765 C CA . ASP A 1 89 ? -6.093 -16.204 5.137 1.00 58.16 89 ASP A CA 1
ATOM 766 C C . ASP A 1 89 ? -7.293 -16.260 4.166 1.00 58.16 89 ASP A C 1
ATOM 768 O O . ASP A 1 89 ? -7.090 -16.464 2.973 1.00 58.16 89 ASP A O 1
ATOM 772 N N . GLU A 1 90 ? -8.539 -16.054 4.621 1.00 66.06 90 GLU A N 1
ATOM 773 C CA . GLU A 1 90 ? -9.749 -16.027 3.766 1.00 66.06 90 GLU A CA 1
ATOM 774 C C . GLU A 1 90 ? -9.751 -14.897 2.714 1.00 66.06 90 GLU A C 1
ATOM 776 O O . GLU A 1 90 ? -10.635 -14.831 1.852 1.00 66.06 90 GLU A O 1
ATOM 781 N N . LEU A 1 91 ? -8.759 -14.007 2.760 1.00 71.06 91 LEU A N 1
ATOM 782 C CA . LEU A 1 91 ? -8.567 -12.954 1.780 1.00 71.06 91 LEU A CA 1
ATOM 783 C C . LEU A 1 91 ? -8.124 -13.532 0.428 1.00 71.06 91 LEU A C 1
ATOM 785 O O . LEU A 1 91 ? -7.029 -14.066 0.278 1.00 71.06 91 LEU A O 1
ATOM 789 N N . ASN A 1 92 ? -8.959 -13.349 -0.593 1.00 69.62 92 ASN A N 1
ATOM 790 C CA . ASN A 1 92 ? -8.612 -13.671 -1.973 1.00 69.62 92 ASN A CA 1
ATOM 791 C C . ASN A 1 92 ? -8.252 -12.390 -2.732 1.00 69.62 92 ASN A C 1
ATOM 793 O O . ASN A 1 92 ? -9.053 -11.460 -2.814 1.00 69.62 92 ASN A O 1
ATOM 797 N N . SER A 1 93 ? -7.062 -12.354 -3.326 1.00 72.12 93 SER A N 1
ATOM 798 C CA . SER A 1 93 ? -6.622 -11.272 -4.204 1.00 72.12 93 SER A CA 1
ATOM 799 C C . SER A 1 93 ? -5.983 -11.847 -5.457 1.00 72.12 93 SER A C 1
ATOM 801 O O . SER A 1 93 ? -4.839 -12.298 -5.434 1.00 72.12 93 SER A O 1
ATOM 803 N N . GLU A 1 94 ? -6.702 -11.771 -6.577 1.00 73.69 94 GLU A N 1
ATOM 804 C CA . GLU A 1 94 ? -6.164 -12.137 -7.894 1.00 73.69 94 GLU A CA 1
ATOM 805 C C . GLU A 1 94 ? -4.927 -11.303 -8.250 1.00 73.69 94 GLU A C 1
ATOM 807 O O . GLU A 1 94 ? -3.976 -11.824 -8.822 1.00 73.69 94 GLU A O 1
ATOM 812 N N . VAL A 1 95 ? -4.912 -10.025 -7.853 1.00 73.25 95 VAL A N 1
ATOM 813 C CA . VAL A 1 95 ? -3.826 -9.079 -8.162 1.00 73.25 95 VAL A CA 1
ATOM 814 C C . VAL A 1 95 ? -2.518 -9.482 -7.500 1.00 73.25 95 VAL A C 1
ATOM 816 O O . VAL A 1 95 ? -1.454 -9.333 -8.090 1.00 73.25 95 VAL A O 1
ATOM 819 N N . PHE A 1 96 ? -2.603 -9.988 -6.273 1.00 74.44 96 PHE A N 1
ATOM 820 C CA . PHE A 1 96 ? -1.441 -10.413 -5.504 1.00 74.44 96 PHE A CA 1
ATOM 821 C C . PHE A 1 96 ? -1.220 -11.930 -5.535 1.00 74.44 96 PHE A C 1
ATOM 823 O O . PHE A 1 96 ? -0.330 -12.438 -4.857 1.00 74.44 96 PHE A O 1
ATOM 830 N N . GLY A 1 97 ? -2.027 -12.668 -6.302 1.00 68.38 97 GLY A N 1
ATOM 831 C CA . GLY A 1 97 ? -1.954 -14.125 -6.360 1.00 68.38 97 GLY A CA 1
ATOM 832 C C . GLY A 1 97 ? -2.272 -14.845 -5.062 1.00 68.38 97 GLY A C 1
ATOM 833 O O . GLY A 1 97 ? -1.791 -15.960 -4.842 1.00 68.38 97 GLY A O 1
ATOM 834 N N . ILE A 1 98 ? -3.062 -14.211 -4.204 1.00 70.06 98 ILE A N 1
ATOM 835 C CA . ILE A 1 98 ? -3.499 -14.788 -2.943 1.00 70.06 98 ILE A CA 1
ATOM 836 C C . ILE A 1 98 ? -4.803 -15.513 -3.222 1.00 70.06 98 ILE A C 1
ATOM 838 O O . ILE A 1 98 ? -5.819 -14.897 -3.545 1.00 70.06 98 ILE A O 1
ATOM 842 N N . ASN A 1 99 ? -4.751 -16.833 -3.133 1.00 63.84 99 ASN A N 1
ATOM 843 C CA . ASN A 1 99 ? -5.924 -17.681 -3.154 1.00 63.84 99 ASN A CA 1
ATOM 844 C C . ASN A 1 99 ? -5.897 -18.510 -1.875 1.00 63.84 99 ASN A C 1
ATOM 846 O O . ASN A 1 99 ? -4.990 -19.317 -1.686 1.00 63.84 99 ASN A O 1
ATOM 850 N N . TYR A 1 100 ? -6.894 -18.329 -1.018 1.00 56.75 100 TYR A N 1
ATOM 851 C CA . TYR A 1 100 ? -7.044 -19.048 0.246 1.00 56.75 100 TYR A CA 1
ATOM 852 C C . TYR A 1 100 ? -6.878 -20.573 0.101 1.00 56.75 100 TYR A C 1
ATOM 854 O O . TYR A 1 100 ? -6.367 -21.242 0.996 1.00 56.75 100 TYR A O 1
ATOM 862 N N . HIS A 1 101 ? -7.256 -21.139 -1.051 1.00 53.75 101 HIS A N 1
ATOM 863 C CA . HIS A 1 101 ? -7.162 -22.578 -1.297 1.00 53.75 101 HIS A CA 1
ATOM 864 C C . HIS A 1 101 ? -5.789 -23.073 -1.769 1.00 53.75 101 HIS A C 1
ATOM 866 O O . HIS A 1 101 ? -5.528 -24.271 -1.680 1.00 53.75 101 HIS A O 1
ATOM 872 N N . ASN A 1 102 ? -4.910 -22.195 -2.252 1.00 44.53 102 ASN A N 1
ATOM 873 C CA . ASN A 1 102 ? -3.592 -22.557 -2.765 1.00 44.53 102 ASN A CA 1
ATOM 874 C C . ASN A 1 102 ? -2.576 -21.532 -2.267 1.00 44.53 102 ASN A C 1
ATOM 876 O O . ASN A 1 102 ? -2.587 -20.398 -2.735 1.00 44.53 102 ASN A O 1
ATOM 880 N N . GLN A 1 103 ? -1.708 -21.960 -1.340 1.00 47.22 103 GLN A N 1
ATOM 881 C CA . GLN A 1 103 ? -0.529 -21.232 -0.849 1.00 47.22 103 GLN A CA 1
ATOM 882 C C . GLN A 1 103 ? -0.032 -20.211 -1.878 1.00 47.22 103 GLN A C 1
ATOM 884 O O . GLN A 1 103 ? 0.272 -20.614 -3.003 1.00 47.22 103 GLN A O 1
ATOM 889 N N . CYS A 1 104 ? 0.010 -18.929 -1.484 1.00 47.03 104 CYS A N 1
ATOM 890 C CA . CYS A 1 104 ? 0.358 -17.780 -2.323 1.00 47.03 104 CYS A CA 1
ATOM 891 C C . CYS A 1 104 ? 1.290 -18.173 -3.469 1.00 47.03 104 CYS A C 1
ATOM 893 O O . CYS A 1 104 ? 2.478 -18.435 -3.248 1.00 47.03 104 CYS A O 1
ATOM 895 N N . GLN A 1 105 ? 0.776 -18.189 -4.701 1.00 47.97 105 GLN A N 1
ATOM 896 C CA . GLN A 1 105 ? 1.673 -18.159 -5.844 1.00 47.97 105 GLN A CA 1
ATOM 897 C C . GLN A 1 105 ? 2.312 -16.779 -5.801 1.00 47.97 105 GLN A C 1
ATOM 899 O O . GLN A 1 105 ? 1.689 -15.788 -6.169 1.00 47.97 105 GLN A O 1
ATOM 904 N N . LYS A 1 106 ? 3.540 -16.705 -5.274 1.00 53.84 106 LYS A N 1
ATOM 905 C CA . LYS A 1 106 ? 4.379 -15.514 -5.376 1.00 53.84 106 LYS A CA 1
ATOM 906 C C . LYS A 1 106 ? 4.593 -15.251 -6.862 1.00 53.84 106 LYS A C 1
ATOM 908 O O . LYS A 1 106 ? 5.539 -15.766 -7.456 1.00 53.84 106 LYS A O 1
ATOM 913 N N . TYR A 1 107 ? 3.700 -14.479 -7.471 1.00 53.41 107 TYR A N 1
ATOM 914 C CA . TYR A 1 107 ? 3.975 -13.877 -8.761 1.00 53.41 107 TYR A CA 1
ATOM 915 C C . TYR A 1 107 ? 5.256 -13.066 -8.611 1.00 53.41 107 TYR A C 1
ATOM 917 O O . TYR A 1 107 ? 5.481 -12.417 -7.583 1.00 53.41 107 TYR A O 1
ATOM 925 N N . SER A 1 108 ? 6.124 -13.148 -9.617 1.00 61.72 108 SER A N 1
ATOM 926 C CA . SER A 1 108 ? 7.334 -12.340 -9.636 1.00 61.72 108 SER A CA 1
ATOM 927 C C . SER A 1 108 ? 6.943 -10.874 -9.463 1.00 61.72 108 SER A C 1
ATOM 929 O O . SER A 1 108 ? 6.194 -10.324 -10.267 1.00 61.72 108 SER A O 1
ATOM 931 N N . LEU A 1 109 ? 7.467 -10.233 -8.413 1.00 64.19 109 LEU A N 1
ATOM 932 C CA . LEU A 1 109 ? 7.360 -8.783 -8.232 1.00 64.19 109 LEU A CA 1
ATOM 933 C C . LEU A 1 109 ? 8.084 -8.020 -9.363 1.00 64.19 109 LEU A C 1
ATOM 935 O O . LEU A 1 109 ? 7.946 -6.802 -9.475 1.00 64.19 109 LEU A O 1
ATOM 939 N N . GLU A 1 110 ? 8.893 -8.716 -10.168 1.00 66.00 110 GLU A N 1
ATOM 940 C CA . GLU A 1 110 ? 9.483 -8.217 -11.407 1.00 66.00 110 GLU A CA 1
ATOM 941 C C . GLU A 1 110 ? 8.623 -8.651 -12.594 1.00 66.00 110 GLU A C 1
ATOM 943 O O . GLU A 1 110 ? 8.697 -9.791 -13.050 1.00 66.00 110 GLU A O 1
ATOM 948 N N . ILE A 1 111 ? 7.791 -7.719 -13.062 1.00 66.69 111 ILE A N 1
ATOM 949 C CA . ILE A 1 111 ? 6.823 -7.923 -14.151 1.00 66.69 111 ILE A CA 1
ATOM 950 C C . ILE A 1 111 ? 7.486 -7.748 -15.533 1.00 66.69 111 ILE A C 1
ATOM 952 O O . ILE A 1 111 ? 6.990 -8.261 -16.533 1.00 66.69 111 ILE A O 1
ATOM 956 N N . HIS A 1 112 ? 8.630 -7.058 -15.599 1.00 71.69 112 HIS A N 1
ATOM 957 C CA . HIS A 1 112 ? 9.341 -6.772 -16.845 1.00 71.69 112 HIS A CA 1
ATOM 958 C C . HIS A 1 112 ? 10.834 -7.078 -16.743 1.00 71.69 112 HIS A C 1
ATOM 960 O O . HIS A 1 112 ? 11.480 -6.775 -15.734 1.00 71.69 112 HIS A O 1
ATOM 966 N N . GLU A 1 113 ? 11.386 -7.624 -17.828 1.00 73.69 113 GLU A N 1
ATOM 967 C CA . GLU A 1 113 ? 12.813 -7.907 -17.949 1.00 73.69 113 GLU A CA 1
ATOM 968 C C . GLU A 1 113 ? 13.650 -6.628 -17.731 1.00 73.69 113 GLU A C 1
ATOM 970 O O . GLU A 1 113 ? 13.279 -5.550 -18.229 1.00 73.69 113 GLU A O 1
ATOM 975 N N . PRO A 1 114 ? 14.770 -6.713 -16.983 1.00 75.06 114 PRO A N 1
ATOM 976 C CA . PRO A 1 114 ? 15.728 -5.619 -16.860 1.00 75.06 114 PRO A CA 1
ATOM 977 C C . PRO A 1 114 ? 16.140 -5.073 -18.232 1.00 75.06 114 PRO A C 1
ATOM 979 O O . PRO A 1 114 ? 16.447 -5.838 -19.138 1.00 75.06 114 PRO A O 1
ATOM 982 N N . GLY A 1 115 ? 16.158 -3.746 -18.386 1.00 75.19 115 GLY A N 1
ATOM 983 C CA . GLY A 1 115 ? 16.571 -3.098 -19.637 1.00 75.19 115 GLY A CA 1
ATOM 984 C C . GLY A 1 115 ? 15.529 -3.091 -20.764 1.00 75.19 115 GLY A C 1
ATOM 985 O O . GLY A 1 115 ? 15.825 -2.576 -21.835 1.00 75.19 115 GLY A O 1
ATOM 986 N N . SER A 1 116 ? 14.314 -3.609 -20.547 1.00 85.69 116 SER A N 1
ATOM 987 C CA . SER A 1 116 ? 13.222 -3.492 -21.526 1.00 85.69 116 SER A CA 1
ATOM 988 C C . SER A 1 116 ? 12.630 -2.076 -21.583 1.00 85.69 116 SER A C 1
ATOM 990 O O . SER A 1 116 ? 12.596 -1.358 -20.579 1.00 85.69 116 SER A O 1
ATOM 992 N N . ILE A 1 117 ? 12.082 -1.687 -22.744 1.00 86.19 117 ILE A N 1
ATOM 993 C CA . ILE A 1 117 ? 11.383 -0.397 -22.902 1.00 86.19 117 ILE A CA 1
ATOM 994 C C . ILE A 1 117 ? 10.178 -0.292 -21.958 1.00 86.19 117 ILE A C 1
ATOM 996 O O . ILE A 1 117 ? 9.928 0.767 -21.389 1.00 86.19 117 ILE A O 1
ATOM 1000 N N . TYR A 1 118 ? 9.480 -1.409 -21.719 1.00 82.50 118 TYR A N 1
ATOM 1001 C CA . TYR A 1 118 ? 8.376 -1.489 -20.762 1.00 82.50 118 TYR A CA 1
ATOM 1002 C C . TYR A 1 118 ? 8.830 -1.145 -19.349 1.00 82.50 118 TYR A C 1
ATOM 1004 O O . TYR A 1 118 ? 8.167 -0.364 -18.668 1.00 82.50 118 TYR A O 1
ATOM 1012 N N . ARG A 1 119 ? 9.986 -1.671 -18.927 1.00 81.81 119 ARG A N 1
ATOM 1013 C CA . ARG A 1 119 ? 10.564 -1.339 -17.629 1.00 81.81 119 ARG A CA 1
ATOM 1014 C C . ARG A 1 119 ? 10.945 0.133 -17.560 1.00 81.81 119 ARG A C 1
ATOM 1016 O O . ARG A 1 119 ? 10.580 0.767 -16.585 1.00 81.81 119 ARG A O 1
ATOM 1023 N N . ALA A 1 120 ? 11.576 0.691 -18.594 1.00 84.81 120 ALA A N 1
ATOM 1024 C CA . ALA A 1 120 ? 11.917 2.115 -18.626 1.00 84.81 120 ALA A CA 1
ATOM 1025 C C . ALA A 1 120 ? 10.677 3.027 -18.523 1.00 84.81 120 ALA A C 1
ATOM 1027 O O . ALA A 1 120 ? 10.707 4.006 -17.784 1.00 84.81 120 ALA A O 1
ATOM 1028 N N . ILE A 1 121 ? 9.569 2.679 -19.193 1.00 83.00 121 ILE A N 1
ATOM 1029 C CA . ILE A 1 121 ? 8.288 3.405 -19.092 1.00 83.00 121 ILE A CA 1
ATOM 1030 C C . ILE A 1 121 ? 7.695 3.278 -17.683 1.00 83.00 121 ILE A C 1
ATOM 1032 O O . ILE A 1 121 ? 7.321 4.274 -17.070 1.00 83.00 121 ILE A O 1
ATOM 1036 N N . MET A 1 122 ? 7.612 2.051 -17.164 1.00 77.94 122 MET A N 1
ATOM 1037 C CA . MET A 1 122 ? 7.082 1.748 -15.830 1.00 77.94 122 MET A CA 1
ATOM 1038 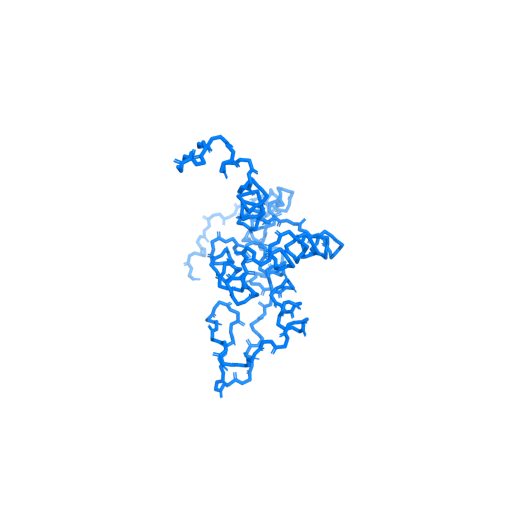C C . MET A 1 122 ? 7.868 2.467 -14.724 1.00 77.94 122 MET A C 1
ATOM 1040 O O . MET A 1 122 ? 7.306 2.900 -13.719 1.00 77.94 122 MET A O 1
ATOM 1044 N N . GLU A 1 123 ? 9.175 2.584 -14.927 1.00 76.81 123 GLU A N 1
ATOM 1045 C CA . GLU A 1 123 ? 10.126 3.232 -14.041 1.00 76.81 123 GLU A CA 1
ATOM 1046 C C . GLU A 1 123 ? 10.297 4.738 -14.326 1.00 76.81 123 GLU A C 1
ATOM 1048 O O . GLU A 1 123 ? 11.097 5.380 -13.658 1.00 76.81 123 GLU A O 1
ATOM 1053 N N . ASP A 1 124 ? 9.575 5.349 -15.268 1.00 80.88 124 ASP A N 1
ATOM 1054 C CA . ASP A 1 124 ? 9.789 6.763 -15.649 1.00 80.88 124 ASP A CA 1
ATOM 1055 C C . ASP A 1 124 ? 11.294 7.095 -15.866 1.00 80.88 124 ASP A C 1
ATOM 1057 O O . ASP A 1 124 ? 11.787 8.181 -15.543 1.00 80.88 124 ASP A O 1
ATOM 1061 N N . ASP A 1 125 ? 12.071 6.114 -16.348 1.00 86.88 125 ASP A N 1
ATOM 1062 C CA . ASP A 1 125 ? 13.510 6.232 -16.582 1.00 86.88 125 ASP A CA 1
ATOM 1063 C C . ASP A 1 125 ? 13.751 6.743 -17.999 1.00 86.88 125 ASP A C 1
ATOM 1065 O O . ASP A 1 125 ? 13.993 5.989 -18.946 1.00 86.88 125 ASP A O 1
ATOM 1069 N N . ASN A 1 126 ? 13.707 8.066 -18.128 1.00 91.56 126 ASN A N 1
ATOM 1070 C CA . ASN A 1 126 ? 13.928 8.749 -19.398 1.00 91.56 126 ASN A CA 1
ATOM 1071 C C . ASN A 1 126 ? 15.293 8.423 -20.022 1.00 91.56 126 ASN A C 1
ATOM 1073 O O . ASN A 1 126 ? 15.409 8.421 -21.245 1.00 91.56 126 ASN A O 1
ATOM 1077 N N . LYS A 1 127 ? 16.328 8.140 -19.217 1.00 92.44 127 LYS A N 1
ATOM 1078 C CA . LYS A 1 127 ? 17.666 7.834 -19.744 1.00 92.44 127 LYS A CA 1
ATOM 1079 C C . LYS A 1 127 ? 17.681 6.460 -20.391 1.00 92.44 127 LYS A C 1
ATOM 1081 O O . LYS A 1 127 ? 18.119 6.342 -21.533 1.00 92.44 127 LYS A O 1
ATOM 1086 N N . SER A 1 128 ? 17.184 5.446 -19.686 1.00 89.56 128 SER A N 1
ATOM 1087 C CA . SER A 1 128 ? 17.057 4.100 -20.243 1.00 89.56 128 SER A CA 1
ATOM 1088 C C . SER A 1 128 ? 16.095 4.075 -21.421 1.00 89.56 128 SER A C 1
ATOM 1090 O O . SER A 1 128 ? 16.405 3.443 -22.422 1.00 89.56 128 SER A O 1
ATOM 1092 N N . PHE A 1 129 ? 14.981 4.808 -21.353 1.00 90.12 129 PHE A N 1
ATOM 1093 C CA . PHE A 1 129 ? 14.039 4.918 -22.464 1.00 90.12 129 PHE A CA 1
ATOM 1094 C C . PHE A 1 129 ? 14.718 5.459 -23.728 1.00 90.12 129 PHE A C 1
ATOM 1096 O O . PHE A 1 129 ? 14.652 4.809 -24.768 1.00 90.12 129 PHE A O 1
ATOM 1103 N N . ILE A 1 130 ? 15.418 6.598 -23.624 1.00 91.06 130 ILE A N 1
ATOM 1104 C CA . ILE A 1 130 ? 16.152 7.207 -24.745 1.00 91.06 130 ILE A CA 1
ATOM 1105 C C . ILE A 1 130 ? 17.238 6.256 -25.267 1.00 91.06 130 ILE A C 1
ATOM 1107 O O . ILE A 1 130 ? 17.317 6.013 -26.467 1.00 91.06 130 ILE A O 1
ATOM 1111 N N . ALA A 1 131 ? 18.031 5.658 -24.376 1.00 90.81 131 ALA A N 1
ATOM 1112 C CA . ALA A 1 131 ? 19.084 4.730 -24.775 1.00 90.81 131 ALA A CA 1
ATOM 1113 C C . ALA A 1 131 ? 18.531 3.515 -25.539 1.00 90.81 131 ALA A C 1
ATOM 1115 O O . ALA A 1 131 ? 19.122 3.106 -26.535 1.00 90.81 131 ALA A O 1
ATOM 1116 N N . ILE A 1 132 ? 17.388 2.965 -25.109 1.00 88.62 132 ILE A N 1
ATOM 1117 C CA . ILE A 1 132 ? 16.733 1.841 -25.784 1.00 88.62 132 ILE A CA 1
ATOM 1118 C C . ILE A 1 132 ? 16.283 2.265 -27.184 1.00 88.62 132 ILE A C 1
ATOM 1120 O O . ILE A 1 132 ? 16.700 1.631 -28.148 1.00 88.62 132 ILE A O 1
ATOM 1124 N N . ILE A 1 133 ? 15.522 3.358 -27.323 1.00 88.94 133 ILE A N 1
ATOM 1125 C CA . ILE A 1 133 ? 15.020 3.802 -28.639 1.00 88.94 133 ILE A CA 1
ATOM 1126 C C . ILE A 1 133 ? 16.146 4.196 -29.607 1.00 88.94 133 ILE A C 1
ATOM 1128 O O . ILE A 1 133 ? 16.012 3.993 -30.810 1.00 88.94 133 ILE A O 1
ATOM 1132 N N . GLU A 1 134 ? 17.254 4.746 -29.103 1.00 87.44 134 GLU A N 1
ATOM 1133 C CA . GLU A 1 134 ? 18.414 5.121 -29.919 1.00 87.44 134 GLU A CA 1
ATOM 1134 C C . GLU A 1 134 ? 19.251 3.898 -30.318 1.00 87.44 134 GLU A C 1
ATOM 1136 O O . GLU A 1 134 ? 19.810 3.866 -31.416 1.00 87.44 134 GLU A O 1
ATOM 1141 N N . SER A 1 135 ? 19.328 2.882 -29.451 1.00 78.19 135 SER A N 1
ATOM 1142 C CA . SER A 1 135 ? 20.008 1.615 -29.751 1.00 78.19 135 SER A CA 1
ATOM 1143 C C . SER A 1 135 ? 19.226 0.733 -30.728 1.00 78.19 135 SER A C 1
ATOM 1145 O O . SER A 1 135 ? 19.828 0.008 -31.519 1.00 78.19 135 SER A O 1
ATOM 1147 N N . ASP A 1 136 ? 17.896 0.829 -30.707 1.00 65.00 136 ASP A N 1
ATOM 1148 C CA . ASP A 1 136 ? 16.963 -0.045 -31.420 1.00 65.00 136 ASP A CA 1
ATOM 1149 C C . ASP A 1 136 ? 16.503 0.566 -32.757 1.00 65.00 136 ASP A C 1
ATOM 1151 O O . ASP A 1 136 ? 15.355 0.414 -33.166 1.00 65.00 136 ASP A O 1
ATOM 1155 N N . GLY A 1 137 ? 17.398 1.273 -33.464 1.00 56.88 137 GLY A N 1
ATOM 1156 C CA . GLY A 1 137 ? 17.152 1.981 -34.738 1.00 56.88 137 GLY A CA 1
ATOM 1157 C C . GLY A 1 137 ? 16.653 1.133 -35.930 1.00 56.88 137 GLY A C 1
ATOM 1158 O O . GLY A 1 137 ? 16.750 1.567 -37.077 1.00 56.88 137 GLY A O 1
ATOM 1159 N N . SER A 1 138 ? 16.117 -0.061 -35.687 1.00 53.66 138 SER A N 1
ATOM 1160 C CA . SER A 1 138 ? 15.487 -0.978 -36.630 1.00 53.66 138 SER A CA 1
ATOM 1161 C C . SER A 1 138 ? 14.028 -1.206 -36.216 1.00 53.66 138 SER A C 1
ATOM 1163 O O . SER A 1 138 ? 13.687 -2.212 -35.595 1.00 53.66 138 SER A O 1
ATOM 1165 N N . TYR A 1 139 ? 13.141 -0.284 -36.596 1.00 55.94 139 TYR A N 1
ATOM 1166 C CA . TYR A 1 139 ? 11.693 -0.489 -36.528 1.00 55.94 139 TYR A CA 1
ATOM 1167 C C . TYR A 1 139 ? 11.247 -1.564 -37.531 1.00 55.94 139 TYR A C 1
ATOM 1169 O O . TYR A 1 139 ? 10.648 -1.258 -38.557 1.00 55.94 139 TYR A O 1
ATOM 1177 N N . GLU A 1 140 ? 11.493 -2.832 -37.222 1.00 46.69 140 GLU A N 1
ATOM 1178 C CA . GLU A 1 140 ? 10.750 -3.945 -37.807 1.00 46.69 140 GLU A CA 1
ATOM 1179 C C . GLU A 1 140 ? 10.272 -4.878 -36.690 1.00 46.69 140 GLU A C 1
ATOM 1181 O O . GLU A 1 140 ? 10.983 -5.754 -36.215 1.00 46.69 140 GLU A O 1
ATOM 1186 N N . ASN A 1 141 ? 9.026 -4.629 -36.272 1.00 53.56 141 ASN A N 1
ATOM 1187 C CA . ASN A 1 141 ? 8.079 -5.568 -35.670 1.00 53.56 141 ASN A CA 1
ATOM 1188 C C . ASN A 1 141 ? 8.637 -6.662 -34.741 1.00 53.56 141 ASN A C 1
ATOM 1190 O O . ASN A 1 141 ? 8.941 -7.773 -35.171 1.00 53.56 141 ASN A O 1
ATOM 1194 N N . LYS A 1 142 ? 8.485 -6.439 -33.433 1.00 37.91 142 LYS A N 1
ATOM 1195 C CA . LYS A 1 142 ? 8.030 -7.502 -32.523 1.00 37.91 142 LYS A CA 1
ATOM 1196 C C . LYS A 1 142 ? 6.771 -7.069 -31.776 1.00 37.91 142 LYS A C 1
ATOM 1198 O O . LYS A 1 142 ? 6.747 -6.907 -30.566 1.00 37.91 142 LYS A O 1
ATOM 1203 N N . LEU A 1 143 ? 5.711 -6.876 -32.558 1.00 40.78 143 LEU A N 1
ATOM 1204 C CA . LEU A 1 143 ? 4.368 -7.279 -32.152 1.00 40.78 143 LEU A CA 1
ATOM 1205 C C . LEU A 1 143 ? 4.319 -8.806 -32.278 1.00 40.78 143 LEU A C 1
ATOM 1207 O O . LEU A 1 143 ? 4.161 -9.298 -33.393 1.00 40.78 143 LEU A O 1
ATOM 1211 N N . LEU A 1 144 ? 4.517 -9.521 -31.172 1.00 35.81 144 LEU A N 1
ATOM 1212 C CA . LEU A 1 144 ? 4.012 -10.877 -30.920 1.00 35.81 144 LEU A CA 1
ATOM 1213 C C . LEU A 1 144 ? 4.015 -11.124 -29.411 1.00 35.81 144 LEU A C 1
ATOM 1215 O O . LEU A 1 144 ? 5.112 -11.044 -28.817 1.00 35.81 144 LEU A O 1
#

Foldseek 3Di:
DPDDDPVNVCVLCVLVVVLLVCLLVVQDDDPVSLVVSLVSCCVNCPVVVVDPLVVVLVSLLVSCVNQVLCVVSSVVSNVCSCVVVVDDLCDDRPSQQRDSVDDRPRDPNCPDDPLDCVNCVSNVPPPSNVVCCVVPVDPDDPPD

Sequence (144 aa):
MEGIQYIELMEISKDYCNLFRELYRIRRFNEEEINNFYNEIKRKLIDTKICSPEKILDEIICASKYNNGSYKSYWFIFEKILNDYHISDELNSEVFGINYHNQCQKYSLEIHEPGSIYRAIMEDDNKSFIAIIESDGSYENKLL

Organism: Trichomonas vaginalis (strain ATCC PRA-98 / G3) (NCBI:txid412133)

Radius of gyration: 19.41 Å; chains: 1; bounding box: 50×45×54 Å

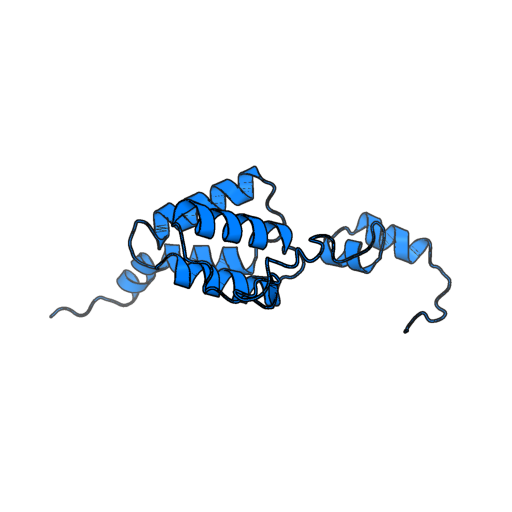Secondary structure (DSSP, 8-state):
--PPPHHHHHHHTHHHHHHHHHHTT-----HHHHHHHHHHHIIIIITTTSS-HHHHHHHHHHHHHH-GGGHHHHHHHHHHHHHHHT--TT--BTTTTBBTTB------S--S-TT-HHHHHHTT-HHHHHHHHHHT--------

pLDDT: mean 79.39, std 14.62, range [35.81, 95.31]